Protein AF-A0A4R5H5G7-F1 (afdb_monomer_lite)

Secondary structure (DSSP, 8-state):
--HHHHHHHHHHHHHHTTTTS-EEEEEEETT-----HHHHHHHHHHHHHHHHTTEEEEEEEE--HHHHHHHHHHHHHTT--S-SGGGB-SSHHHHHHHHHHHHTT-

pLDDT: mean 92.94, std 6.54, range [54.16, 98.44]

Structure (mmCIF, N/CA/C/O backbone):
data_AF-A0A4R5H5G7-F1
#
_entry.id   AF-A0A4R5H5G7-F1
#
loop_
_atom_site.group_PDB
_atom_site.id
_atom_site.type_symbol
_atom_site.label_atom_id
_atom_site.label_alt_id
_atom_site.label_comp_id
_atom_site.label_asym_id
_atom_site.label_entity_id
_atom_site.label_seq_id
_atom_site.pdbx_PDB_ins_code
_atom_site.Cartn_x
_atom_site.Cartn_y
_atom_site.Cartn_z
_atom_site.occupancy
_atom_site.B_iso_or_equiv
_atom_site.auth_seq_id
_atom_site.auth_comp_id
_atom_site.auth_asym_id
_atom_site.auth_atom_id
_atom_site.pdbx_PDB_model_num
ATOM 1 N N . MET A 1 1 ? 1.731 9.323 -21.369 1.00 54.16 1 MET A N 1
ATOM 2 C CA . MET A 1 1 ? 0.958 9.352 -20.106 1.00 54.16 1 MET A CA 1
ATOM 3 C C . MET A 1 1 ? 1.776 8.632 -19.04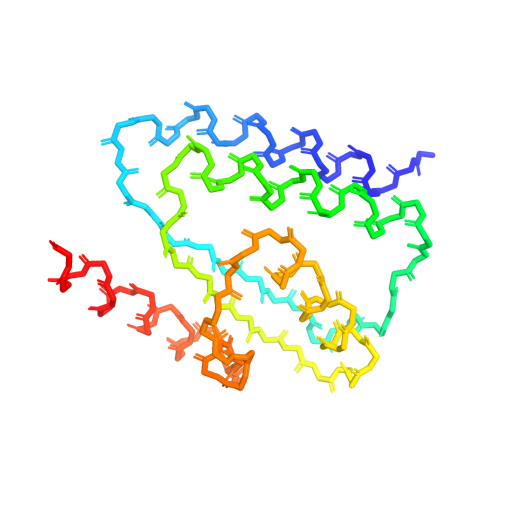3 1.00 54.16 1 MET A C 1
ATOM 5 O O . MET A 1 1 ? 2.178 7.508 -19.298 1.00 54.16 1 MET A O 1
ATOM 9 N N . ASN A 1 2 ? 2.105 9.274 -17.918 1.00 83.75 2 ASN A N 1
ATOM 10 C CA . ASN A 1 2 ? 2.878 8.630 -16.849 1.00 83.75 2 ASN A CA 1
ATOM 11 C C . ASN A 1 2 ? 1.905 7.877 -15.922 1.00 83.75 2 ASN A C 1
ATOM 13 O O . ASN A 1 2 ? 1.140 8.513 -15.196 1.00 83.75 2 ASN A O 1
ATOM 17 N N . LEU A 1 3 ? 1.894 6.543 -16.009 1.00 86.00 3 LEU A N 1
ATOM 18 C CA . LEU A 1 3 ? 0.937 5.677 -15.309 1.00 86.00 3 LEU A CA 1
ATOM 19 C C . LEU A 1 3 ? 0.977 5.853 -13.788 1.00 86.00 3 LEU A C 1
ATOM 21 O O . LEU A 1 3 ? -0.081 5.881 -13.169 1.00 86.00 3 LEU A O 1
ATOM 25 N N . SER A 1 4 ? 2.158 6.054 -13.194 1.00 88.00 4 SER A N 1
ATOM 26 C CA . SER A 1 4 ? 2.269 6.238 -11.741 1.00 88.00 4 SER A CA 1
ATOM 27 C C . SER A 1 4 ? 1.648 7.557 -11.283 1.00 88.00 4 SER A C 1
ATOM 29 O O . SER A 1 4 ? 0.968 7.581 -10.267 1.00 88.00 4 SER A O 1
ATOM 31 N N . LYS A 1 5 ? 1.772 8.634 -12.071 1.00 89.94 5 LYS A N 1
ATOM 32 C CA . LYS A 1 5 ? 1.103 9.914 -11.770 1.00 89.94 5 LYS A CA 1
ATOM 33 C C . LYS A 1 5 ? -0.416 9.805 -11.851 1.00 89.94 5 LYS A C 1
ATOM 35 O O . LYS A 1 5 ? -1.111 10.387 -11.023 1.00 89.94 5 LYS A O 1
ATOM 40 N N . LYS A 1 6 ? -0.932 9.074 -12.848 1.00 92.88 6 LYS A N 1
ATOM 41 C CA . LYS A 1 6 ? -2.374 8.819 -12.951 1.00 92.88 6 LYS A CA 1
ATOM 42 C C . LYS A 1 6 ? -2.863 7.992 -11.763 1.00 92.88 6 LYS A C 1
ATOM 44 O O . LYS A 1 6 ? -3.828 8.393 -11.131 1.00 92.88 6 LYS A O 1
ATOM 49 N N . TYR A 1 7 ? -2.169 6.902 -11.445 1.00 90.44 7 TYR A N 1
ATOM 50 C CA . TYR A 1 7 ? -2.477 6.070 -10.286 1.00 90.44 7 TYR A CA 1
ATOM 51 C C . TYR A 1 7 ? -2.531 6.895 -8.997 1.00 90.44 7 TYR A C 1
ATOM 53 O O . TYR A 1 7 ? -3.526 6.844 -8.286 1.00 90.44 7 TYR A O 1
ATOM 61 N N . THR A 1 8 ? -1.506 7.712 -8.732 1.00 92.38 8 THR A N 1
ATOM 62 C CA . THR A 1 8 ? -1.486 8.585 -7.554 1.00 92.38 8 THR A CA 1
ATOM 63 C C . THR A 1 8 ? -2.692 9.501 -7.532 1.00 92.38 8 THR A C 1
ATOM 65 O O . THR A 1 8 ? -3.395 9.526 -6.534 1.00 92.38 8 THR A O 1
ATOM 68 N N . LYS A 1 9 ? -2.985 10.197 -8.635 1.00 93.25 9 LYS A N 1
ATOM 69 C CA . LYS A 1 9 ? -4.168 11.057 -8.717 1.00 93.25 9 LYS A CA 1
ATOM 70 C C . LYS A 1 9 ? -5.454 10.296 -8.364 1.00 93.25 9 LYS A C 1
ATOM 72 O O . LYS A 1 9 ? -6.199 10.757 -7.508 1.00 93.25 9 LYS A O 1
ATOM 77 N N . ASP A 1 10 ? -5.671 9.136 -8.980 1.00 93.31 10 ASP A N 1
ATOM 78 C CA . ASP A 1 10 ? -6.879 8.335 -8.766 1.00 93.31 10 ASP A CA 1
ATOM 79 C C . ASP A 1 10 ? -6.985 7.856 -7.297 1.00 93.31 10 ASP A C 1
ATOM 81 O O . ASP A 1 10 ? -8.073 7.840 -6.727 1.00 93.31 10 ASP A O 1
ATOM 85 N N . VAL A 1 11 ? -5.861 7.513 -6.652 1.00 92.06 11 VAL A N 1
ATOM 86 C CA . VAL A 1 11 ? -5.815 7.129 -5.228 1.00 92.06 11 VAL A CA 1
ATOM 87 C C . VAL A 1 11 ? -6.154 8.302 -4.312 1.00 92.06 11 VAL A C 1
ATOM 89 O O . VAL A 1 11 ? -6.920 8.125 -3.366 1.00 92.06 11 VAL A O 1
ATOM 92 N N . LEU A 1 12 ? -5.589 9.484 -4.577 1.00 91.38 12 LEU A N 1
ATOM 93 C CA . LEU A 1 12 ? -5.871 10.691 -3.798 1.00 91.38 12 LEU A CA 1
ATOM 94 C C . LEU A 1 12 ? -7.369 11.024 -3.852 1.00 91.38 12 LEU A C 1
ATOM 96 O O . LEU A 1 12 ? -7.994 11.184 -2.810 1.00 91.38 12 LEU A O 1
ATOM 100 N N . GLU A 1 13 ? -7.953 11.030 -5.053 1.00 91.56 13 GLU A N 1
ATOM 101 C CA . GLU A 1 13 ? -9.385 11.292 -5.260 1.00 91.56 13 GLU A CA 1
ATOM 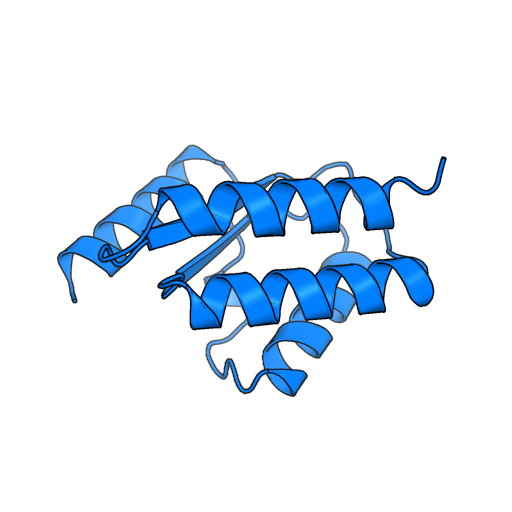102 C C . GLU A 1 13 ? -10.265 10.227 -4.584 1.00 91.56 13 GLU A C 1
ATOM 104 O O . GLU A 1 13 ? -11.268 10.554 -3.950 1.00 91.56 13 GLU A O 1
ATOM 109 N N . ALA A 1 14 ? -9.882 8.947 -4.650 1.00 90.06 14 ALA A N 1
ATOM 110 C CA . ALA A 1 14 ? -10.615 7.884 -3.966 1.00 90.06 14 ALA A CA 1
ATOM 111 C C . ALA A 1 14 ? -10.605 8.062 -2.438 1.00 90.06 14 ALA A C 1
ATOM 113 O O . ALA A 1 14 ? -11.634 7.853 -1.796 1.00 90.06 14 ALA A O 1
ATOM 114 N N . CYS A 1 15 ? -9.479 8.487 -1.853 1.00 89.38 15 CYS A N 1
ATOM 115 C CA . CYS A 1 15 ? -9.360 8.689 -0.407 1.00 89.38 15 CYS A CA 1
ATOM 116 C C . CYS A 1 15 ? -10.355 9.722 0.139 1.00 89.38 15 CYS A C 1
ATOM 118 O O . CYS A 1 15 ? -10.863 9.545 1.246 1.00 89.38 15 CYS A O 1
ATOM 120 N N . GLU A 1 16 ? -10.682 10.760 -0.635 1.00 85.12 16 GLU A N 1
ATOM 121 C CA . GLU A 1 16 ? -11.663 11.780 -0.240 1.00 85.12 16 GLU A CA 1
ATOM 122 C C . GLU A 1 16 ? -13.061 11.175 -0.008 1.00 85.12 16 GLU A C 1
ATOM 124 O O . GLU A 1 16 ? -13.807 11.618 0.871 1.00 85.12 16 GLU A O 1
ATOM 129 N N . SER A 1 17 ? -13.397 10.106 -0.739 1.00 85.12 17 SER A N 1
ATOM 130 C CA . SER A 1 17 ? -14.689 9.417 -0.627 1.00 85.12 17 SER A CA 1
ATOM 131 C C . SER A 1 17 ? -14.834 8.533 0.619 1.00 85.12 17 SER A C 1
ATOM 133 O O . SER A 1 17 ? -15.952 8.154 0.964 1.00 85.12 17 SER A O 1
ATOM 135 N N . PHE A 1 18 ? -13.737 8.234 1.327 1.00 84.12 18 PHE A N 1
ATOM 136 C CA . PHE A 1 18 ? -13.735 7.387 2.530 1.00 84.12 18 PHE A CA 1
ATOM 137 C C . PHE A 1 18 ? -13.799 8.184 3.845 1.00 84.12 18 PHE A C 1
ATOM 139 O O . PHE A 1 18 ? -13.654 7.606 4.924 1.00 84.12 18 PHE A O 1
ATOM 146 N N . SER A 1 19 ? -13.993 9.507 3.769 1.00 65.31 19 SER A N 1
ATOM 147 C CA . SER A 1 19 ? -13.876 10.412 4.917 1.00 65.31 19 SER A CA 1
ATOM 148 C C . SER A 1 19 ? -14.715 9.978 6.138 1.00 65.31 19 SER A C 1
ATOM 150 O O . SER A 1 19 ? -15.892 9.639 6.029 1.00 65.31 19 SER A O 1
ATOM 152 N N . ASN A 1 20 ? -14.068 10.019 7.314 1.00 66.06 20 ASN A N 1
ATOM 153 C CA . ASN A 1 20 ? -14.536 9.636 8.662 1.00 66.06 20 ASN A CA 1
ATOM 154 C C . ASN A 1 20 ? -14.534 8.144 9.045 1.00 66.06 20 ASN A C 1
ATOM 156 O O . ASN A 1 20 ? -14.833 7.850 10.201 1.00 66.06 20 ASN A O 1
ATOM 160 N N . ASN A 1 21 ? -14.135 7.220 8.166 1.00 81.81 21 ASN A N 1
ATOM 161 C CA . ASN A 1 21 ? -14.008 5.802 8.526 1.00 81.81 21 ASN A CA 1
ATOM 162 C C . ASN A 1 21 ? -12.544 5.346 8.540 1.00 81.81 21 ASN A C 1
ATOM 164 O O . ASN A 1 21 ? -11.747 5.755 7.699 1.00 81.81 21 ASN A O 1
ATOM 168 N N . GLN A 1 22 ? -12.192 4.473 9.486 1.00 92.62 22 GLN A N 1
ATOM 169 C CA . GLN A 1 22 ? -10.960 3.692 9.396 1.00 92.62 22 GLN A CA 1
ATOM 170 C C . GLN A 1 22 ? -11.130 2.630 8.306 1.00 92.62 22 GLN A C 1
ATOM 172 O O . GLN A 1 22 ? -12.174 1.985 8.219 1.00 92.62 22 GLN A O 1
ATOM 177 N N . TRP A 1 23 ? -10.116 2.452 7.464 1.00 94.94 23 TRP A N 1
ATOM 178 C CA . TRP A 1 23 ? -10.164 1.496 6.360 1.00 94.94 23 TRP A CA 1
ATOM 179 C C . TRP A 1 23 ? -8.811 0.826 6.121 1.00 94.94 23 TRP A C 1
ATOM 181 O O . TRP A 1 23 ? -7.769 1.264 6.616 1.00 94.94 23 TRP A O 1
ATOM 191 N N . GLY A 1 24 ? -8.8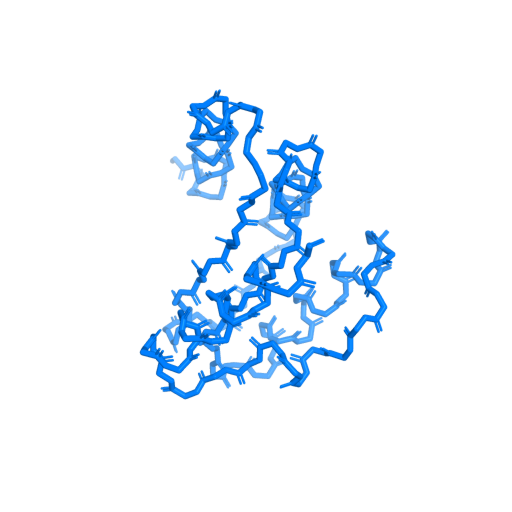39 -0.274 5.370 1.00 95.62 24 GLY A N 1
ATOM 192 C CA . GLY A 1 24 ? -7.650 -1.033 5.006 1.00 95.62 24 GLY A CA 1
ATOM 193 C C . GLY A 1 24 ? -7.387 -1.042 3.509 1.00 95.62 24 GLY A C 1
ATOM 194 O O . GLY A 1 24 ? -8.312 -1.122 2.700 1.00 95.62 24 GLY A O 1
ATOM 195 N N . TYR A 1 25 ? -6.113 -0.979 3.142 1.00 95.81 25 TYR A N 1
ATOM 196 C CA . TYR A 1 25 ? -5.657 -1.000 1.761 1.00 95.81 25 TYR A CA 1
ATOM 197 C C . TYR A 1 25 ? -5.228 -2.406 1.341 1.00 95.81 25 TYR A C 1
ATOM 199 O O . TYR A 1 25 ? -4.402 -3.034 2.001 1.00 95.81 25 TYR A O 1
ATOM 207 N N . PHE A 1 26 ? -5.733 -2.870 0.197 1.00 97.12 26 PHE A N 1
ATOM 208 C CA . PHE A 1 26 ? -5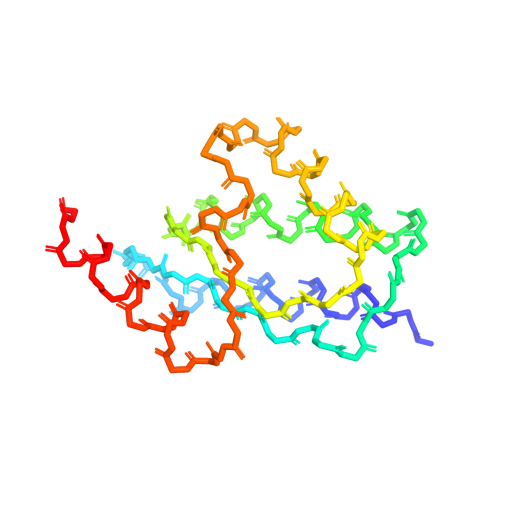.275 -4.097 -0.447 1.00 97.12 26 PHE A CA 1
ATOM 209 C C . PHE A 1 26 ? -4.715 -3.806 -1.840 1.00 97.12 26 PHE A C 1
ATOM 211 O O . PHE A 1 26 ? -5.394 -3.189 -2.662 1.00 97.12 26 PHE A O 1
ATOM 218 N N . ALA A 1 27 ? -3.527 -4.338 -2.136 1.00 95.19 27 ALA A N 1
ATOM 219 C CA . ALA A 1 27 ? -2.957 -4.339 -3.482 1.00 95.19 27 ALA A CA 1
ATOM 220 C C . ALA A 1 27 ? -2.634 -5.750 -3.977 1.00 95.19 27 ALA A C 1
ATOM 222 O O . ALA A 1 27 ? -1.905 -6.507 -3.336 1.00 95.19 27 ALA A O 1
ATOM 223 N N . ASN A 1 28 ? -3.102 -6.062 -5.185 1.00 94.81 28 ASN A N 1
ATOM 224 C CA . ASN A 1 28 ? -2.601 -7.195 -5.950 1.00 94.81 28 ASN A CA 1
ATOM 225 C C . ASN A 1 28 ? -1.528 -6.709 -6.931 1.00 94.81 28 ASN A C 1
ATOM 227 O O . ASN A 1 28 ? -1.829 -5.952 -7.850 1.00 94.81 28 ASN A O 1
ATOM 231 N N . ALA A 1 29 ? -0.294 -7.151 -6.722 1.00 92.81 29 ALA A N 1
ATOM 232 C CA . ALA A 1 29 ? 0.883 -6.791 -7.499 1.00 92.81 29 ALA A CA 1
ATOM 233 C C . ALA A 1 29 ? 1.735 -8.041 -7.801 1.00 92.81 29 ALA A C 1
ATOM 235 O O . ALA A 1 29 ? 2.962 -8.005 -7.783 1.00 92.81 29 ALA A O 1
ATOM 236 N N . MET A 1 30 ? 1.068 -9.166 -8.084 1.00 91.62 30 MET A N 1
ATOM 237 C CA . MET A 1 30 ? 1.722 -10.430 -8.446 1.00 91.62 30 MET A CA 1
ATOM 238 C C . MET A 1 30 ? 2.497 -10.357 -9.768 1.00 91.62 30 MET A C 1
ATOM 240 O O . MET A 1 30 ? 3.498 -11.054 -9.910 1.00 91.62 30 MET A O 1
ATOM 244 N N . ASP A 1 31 ? 2.064 -9.489 -10.686 1.00 90.19 31 ASP A N 1
ATOM 245 C CA . ASP A 1 31 ? 2.685 -9.271 -12.001 1.00 90.19 31 ASP A CA 1
ATOM 246 C C . ASP A 1 31 ? 3.646 -8.064 -12.010 1.00 90.19 31 ASP A C 1
ATOM 248 O O . ASP A 1 31 ? 3.978 -7.523 -13.065 1.00 90.19 31 ASP A O 1
ATOM 252 N N . PHE A 1 32 ? 4.045 -7.575 -10.832 1.00 86.69 32 PHE A N 1
ATOM 253 C CA . PHE A 1 32 ? 4.877 -6.385 -10.692 1.00 86.69 32 PHE A CA 1
ATOM 254 C C . PHE A 1 32 ? 6.290 -6.731 -10.222 1.00 86.69 32 PHE A C 1
ATOM 256 O O . PHE A 1 32 ? 6.486 -7.235 -9.116 1.00 86.69 32 PHE A O 1
ATOM 263 N N . ASP A 1 33 ? 7.282 -6.367 -11.036 1.00 86.94 33 ASP A N 1
ATOM 264 C CA . ASP A 1 33 ? 8.688 -6.634 -10.737 1.00 86.94 33 ASP A CA 1
ATOM 265 C C . ASP A 1 33 ? 9.362 -5.505 -9.949 1.00 86.94 33 ASP A C 1
ATOM 267 O O . ASP A 1 33 ? 9.955 -5.755 -8.899 1.00 86.94 33 ASP A O 1
ATOM 271 N N . ALA A 1 34 ? 9.307 -4.265 -10.444 1.00 87.56 34 ALA A N 1
ATOM 272 C CA . ALA A 1 34 ? 9.991 -3.131 -9.826 1.00 87.56 34 ALA A CA 1
ATOM 273 C C . ALA A 1 34 ? 9.421 -1.774 -10.261 1.00 87.56 34 ALA A C 1
ATOM 275 O O . ALA A 1 34 ? 8.866 -1.609 -11.347 1.00 87.56 34 ALA A O 1
ATOM 276 N N . SER A 1 35 ? 9.629 -0.770 -9.410 1.00 87.38 35 SER A N 1
ATOM 277 C CA . SER A 1 35 ? 9.343 0.641 -9.687 1.00 87.38 35 SER A CA 1
ATOM 278 C C . SER A 1 35 ? 10.601 1.378 -10.145 1.00 87.38 35 SER A C 1
ATOM 280 O O . SER A 1 35 ? 11.700 1.143 -9.634 1.00 87.38 35 SER A O 1
ATOM 282 N N . THR A 1 36 ? 10.433 2.319 -11.078 1.00 90.62 36 THR A N 1
ATOM 283 C CA . THR A 1 36 ? 11.42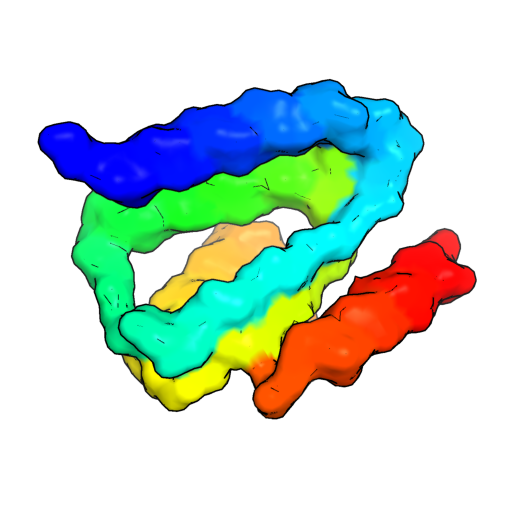3 3.380 -11.313 1.00 90.62 36 THR A CA 1
ATOM 284 C C . THR A 1 36 ? 11.447 4.343 -10.125 1.00 90.62 36 THR A C 1
ATOM 286 O O . THR A 1 36 ? 10.503 4.378 -9.337 1.00 90.62 36 THR A O 1
ATOM 289 N N . PHE A 1 37 ? 12.495 5.165 -10.012 1.00 88.25 37 PHE A N 1
ATOM 290 C CA . PHE A 1 37 ? 12.606 6.160 -8.938 1.00 88.25 37 PHE A CA 1
ATOM 291 C C . PHE A 1 37 ? 11.370 7.073 -8.858 1.00 88.25 37 PHE A C 1
ATOM 293 O O . PHE A 1 37 ? 10.724 7.131 -7.817 1.00 88.25 37 PHE A O 1
ATOM 300 N N . ASP A 1 38 ? 10.968 7.677 -9.981 1.00 90.12 38 ASP A N 1
ATOM 301 C CA . ASP A 1 38 ? 9.786 8.548 -10.040 1.00 90.12 38 ASP A CA 1
ATOM 302 C C . ASP A 1 38 ? 8.493 7.821 -9.641 1.00 90.12 38 ASP A C 1
ATOM 304 O O . ASP A 1 38 ? 7.628 8.390 -8.975 1.00 90.12 38 ASP A O 1
ATOM 308 N N . ALA A 1 39 ? 8.333 6.558 -10.054 1.00 90.62 39 ALA A N 1
ATOM 309 C CA . ALA A 1 39 ? 7.165 5.766 -9.681 1.00 90.62 39 ALA A CA 1
ATOM 310 C C . ALA A 1 39 ? 7.159 5.447 -8.180 1.00 90.62 39 ALA A C 1
ATOM 312 O O . ALA A 1 39 ? 6.102 5.504 -7.558 1.00 90.62 39 ALA A O 1
ATOM 313 N N . ASN A 1 40 ? 8.328 5.180 -7.597 1.00 91.56 40 ASN A N 1
ATOM 314 C CA . ASN A 1 40 ? 8.484 4.945 -6.168 1.00 91.56 40 ASN A CA 1
ATOM 315 C C . ASN A 1 40 ? 8.126 6.196 -5.346 1.00 91.56 40 ASN A C 1
ATOM 317 O O . ASN A 1 40 ? 7.369 6.100 -4.382 1.00 91.56 40 ASN A O 1
ATOM 321 N N . THR A 1 41 ? 8.574 7.381 -5.780 1.00 92.94 41 THR A N 1
ATOM 322 C CA . THR A 1 41 ? 8.193 8.662 -5.159 1.00 92.94 41 THR A CA 1
ATOM 323 C C . THR A 1 41 ? 6.679 8.868 -5.185 1.00 92.94 41 THR A C 1
ATOM 325 O O . THR A 1 41 ? 6.075 9.108 -4.143 1.00 92.94 41 THR A O 1
ATOM 328 N N . ASN A 1 42 ? 6.044 8.670 -6.343 1.00 93.38 42 ASN A N 1
ATOM 329 C CA . ASN A 1 42 ? 4.589 8.784 -6.482 1.00 93.38 42 ASN A CA 1
ATOM 330 C C . ASN A 1 42 ? 3.836 7.772 -5.591 1.00 93.38 42 ASN A C 1
ATOM 332 O O . ASN A 1 42 ? 2.813 8.100 -4.983 1.00 93.38 42 ASN A O 1
ATOM 336 N N . MET A 1 43 ? 4.343 6.540 -5.466 1.00 92.50 43 MET A N 1
ATOM 337 C CA . MET A 1 43 ? 3.783 5.535 -4.554 1.00 92.50 43 MET A CA 1
ATOM 338 C C . MET A 1 43 ? 3.917 5.951 -3.085 1.00 92.50 43 MET A C 1
ATOM 340 O O . MET A 1 43 ? 2.958 5.794 -2.333 1.00 92.50 43 MET A O 1
ATOM 344 N N . SER A 1 44 ? 5.059 6.517 -2.685 1.00 94.75 44 SER A N 1
ATOM 345 C CA . SER A 1 44 ? 5.280 7.038 -1.328 1.00 94.75 44 SER A CA 1
ATOM 346 C C . SER A 1 44 ? 4.305 8.170 -0.987 1.00 94.75 44 SER A C 1
ATOM 348 O O . SER A 1 44 ? 3.695 8.166 0.085 1.00 94.75 44 SER A O 1
ATOM 350 N N . ASP A 1 45 ? 4.063 9.087 -1.928 1.00 95.00 45 ASP A N 1
ATOM 351 C CA . ASP A 1 45 ? 3.076 10.159 -1.761 1.00 95.00 45 ASP A CA 1
ATOM 352 C C . ASP A 1 45 ? 1.651 9.613 -1.625 1.00 95.00 45 ASP A C 1
ATOM 354 O O . ASP A 1 45 ? 0.900 10.043 -0.745 1.00 95.00 45 ASP A O 1
ATOM 358 N N . SER A 1 46 ? 1.307 8.614 -2.443 1.00 94.62 46 SER A N 1
ATOM 359 C CA . SER A 1 46 ? 0.007 7.935 -2.380 1.00 94.62 46 SER A CA 1
ATOM 360 C C . SER A 1 46 ? -0.183 7.261 -1.019 1.00 94.62 46 SER A C 1
ATOM 362 O O . SER A 1 46 ? -1.184 7.495 -0.350 1.00 94.62 46 SER A O 1
ATOM 364 N N . TYR A 1 47 ? 0.814 6.498 -0.559 1.00 95.88 47 TYR A N 1
ATOM 365 C CA . TYR A 1 47 ? 0.790 5.814 0.736 1.00 95.88 47 TYR A CA 1
ATOM 366 C C . TYR A 1 47 ? 0.595 6.808 1.885 1.00 95.88 47 TYR A C 1
ATOM 368 O O . TYR A 1 47 ? -0.290 6.643 2.727 1.00 95.88 47 TYR A O 1
ATOM 376 N N . ARG A 1 48 ? 1.400 7.878 1.908 1.00 95.31 48 ARG A N 1
ATOM 377 C CA . ARG A 1 48 ? 1.311 8.933 2.924 1.00 95.31 48 ARG A CA 1
ATOM 378 C C . ARG A 1 48 ? -0.080 9.559 2.951 1.00 95.31 48 ARG A C 1
ATOM 380 O O . ARG A 1 48 ? -0.591 9.862 4.029 1.00 95.31 48 ARG A O 1
ATOM 387 N N . HIS A 1 49 ? -0.675 9.786 1.784 1.00 93.94 49 HIS A N 1
ATOM 388 C CA . HIS A 1 49 ? -2.010 10.353 1.699 1.00 93.94 49 HIS A CA 1
ATOM 389 C C . HIS A 1 49 ? -3.083 9.382 2.197 1.00 93.94 49 HIS A C 1
ATOM 391 O O . HIS A 1 49 ? -3.937 9.802 2.975 1.00 93.94 49 HIS A O 1
ATOM 397 N N . CYS A 1 50 ? -3.006 8.095 1.847 1.00 94.44 50 CYS A N 1
ATOM 398 C CA . CYS A 1 50 ? -3.908 7.072 2.378 1.00 94.44 50 CYS A CA 1
ATOM 399 C C . CYS A 1 50 ? -3.894 7.062 3.913 1.00 94.44 50 CYS A C 1
ATOM 401 O O . CYS A 1 50 ? -4.950 7.140 4.538 1.00 94.44 50 CYS A O 1
ATOM 403 N N . MET A 1 51 ? -2.705 7.050 4.533 1.00 93.12 51 MET A N 1
ATOM 404 C CA . MET A 1 51 ? -2.575 7.077 5.999 1.00 93.12 51 MET A CA 1
ATOM 405 C C . MET A 1 51 ? -3.234 8.309 6.625 1.00 93.12 51 MET A C 1
ATOM 407 O O . MET A 1 51 ? -3.929 8.205 7.632 1.00 93.12 51 MET A O 1
ATOM 411 N N . LYS A 1 52 ? -3.034 9.491 6.028 1.00 92.19 52 LYS A N 1
ATOM 412 C CA . LYS A 1 52 ? -3.643 10.739 6.515 1.00 92.19 52 LYS A CA 1
ATOM 413 C C . LYS A 1 52 ? -5.171 10.739 6.422 1.00 92.19 52 LYS A C 1
ATOM 415 O O . LYS A 1 52 ? -5.801 11.482 7.165 1.00 92.19 52 LYS A O 1
ATOM 420 N N . ASN A 1 53 ? -5.743 9.920 5.542 1.00 92.56 53 ASN A N 1
ATOM 421 C CA . ASN A 1 53 ? -7.179 9.838 5.283 1.00 92.56 53 ASN A CA 1
ATOM 422 C C . ASN A 1 53 ? -7.814 8.549 5.832 1.00 92.56 53 ASN A C 1
ATOM 424 O O . ASN A 1 53 ? -8.820 8.087 5.304 1.00 92.56 53 ASN A O 1
ATOM 428 N N . GLY A 1 54 ? -7.241 7.960 6.886 1.00 93.19 54 GLY A N 1
ATOM 429 C CA . GLY A 1 54 ? -7.884 6.868 7.627 1.00 93.19 54 GLY A CA 1
ATOM 430 C C . GLY A 1 54 ? -7.469 5.454 7.220 1.00 93.19 54 GLY A C 1
ATOM 431 O O . GLY A 1 54 ? -8.014 4.497 7.768 1.00 93.19 54 GLY A O 1
ATOM 432 N N . CYS A 1 55 ? -6.485 5.291 6.327 1.00 94.88 55 CYS A N 1
ATOM 433 C CA . CYS A 1 55 ? -5.886 3.979 6.089 1.00 94.88 55 CYS A CA 1
ATOM 434 C C . CYS A 1 55 ? -5.046 3.561 7.299 1.00 94.88 55 CYS A C 1
ATOM 436 O O . CYS A 1 55 ? -3.982 4.130 7.551 1.00 94.88 55 CYS A O 1
ATOM 438 N N . VAL A 1 56 ? -5.502 2.544 8.023 1.00 95.19 56 VAL A N 1
ATOM 439 C CA . VAL A 1 56 ? -4.869 2.067 9.267 1.00 95.19 56 VAL A CA 1
ATOM 440 C C . VAL A 1 56 ? -4.137 0.738 9.098 1.00 95.19 56 VAL A C 1
ATOM 442 O O . VAL A 1 56 ? -3.311 0.376 9.931 1.00 95.19 56 VAL A O 1
ATOM 445 N N . VAL A 1 57 ? -4.409 0.019 8.010 1.00 96.69 57 VAL A N 1
ATOM 446 C CA . VAL A 1 57 ? -3.844 -1.304 7.741 1.00 96.69 57 VAL A CA 1
ATOM 447 C C . VAL A 1 57 ? -3.617 -1.490 6.246 1.00 96.69 57 VAL A C 1
ATOM 449 O O . VAL A 1 57 ? -4.418 -1.047 5.427 1.00 96.69 57 VAL A O 1
ATOM 452 N N . ASP A 1 58 ? -2.523 -2.148 5.886 1.00 97.31 58 ASP A N 1
ATOM 453 C CA . ASP A 1 58 ? -2.171 -2.496 4.515 1.00 97.31 58 ASP A CA 1
ATOM 454 C C . ASP A 1 58 ? -1.956 -4.010 4.353 1.00 97.31 58 ASP A C 1
ATOM 456 O O . ASP A 1 58 ? -1.548 -4.691 5.294 1.00 97.31 58 ASP A O 1
ATOM 460 N N . ALA A 1 59 ? -2.253 -4.550 3.169 1.00 98.19 59 ALA A N 1
ATOM 461 C CA . ALA A 1 59 ? -1.990 -5.941 2.802 1.00 98.19 59 ALA A CA 1
ATOM 462 C C . ALA A 1 59 ? -1.728 -6.081 1.296 1.00 98.19 59 ALA A C 1
ATOM 464 O O . ALA A 1 59 ? -2.327 -5.380 0.476 1.00 98.19 59 ALA A O 1
ATOM 465 N N . TYR A 1 60 ? -0.859 -7.019 0.915 1.00 97.75 60 TYR A N 1
ATOM 466 C CA . TYR A 1 60 ? -0.403 -7.155 -0.465 1.00 97.75 60 TYR A CA 1
ATOM 467 C C . TYR A 1 60 ? -0.270 -8.606 -0.911 1.00 97.75 60 TYR A C 1
ATOM 469 O O . TYR A 1 60 ? 0.142 -9.475 -0.146 1.00 97.75 60 TYR A O 1
ATOM 477 N N . CYS A 1 61 ? -0.515 -8.834 -2.198 1.00 97.75 61 CYS A N 1
ATOM 478 C CA . CYS A 1 61 ? -0.020 -10.003 -2.921 1.00 97.75 61 CYS A CA 1
ATOM 479 C C . CYS A 1 61 ? 1.120 -9.550 -3.838 1.00 97.75 61 CYS A C 1
ATOM 481 O O . CYS A 1 61 ? 0.860 -8.885 -4.839 1.00 97.75 61 CYS A O 1
ATOM 483 N N . ILE A 1 62 ? 2.368 -9.857 -3.477 1.00 96.31 62 ILE A N 1
ATOM 484 C CA . ILE A 1 62 ? 3.574 -9.491 -4.238 1.00 96.31 62 ILE A CA 1
ATOM 485 C C . ILE A 1 62 ? 4.505 -10.700 -4.270 1.00 96.31 62 ILE A C 1
ATOM 487 O O . ILE A 1 62 ? 4.776 -11.299 -3.232 1.00 96.31 62 ILE A O 1
ATOM 491 N N . SER A 1 63 ? 5.006 -11.037 -5.456 1.00 94.12 63 SER A N 1
ATOM 492 C CA . SER A 1 63 ? 5.952 -12.136 -5.678 1.00 94.12 63 SER A CA 1
ATOM 493 C C . SER A 1 63 ? 7.400 -11.645 -5.805 1.00 94.12 63 SER A C 1
ATOM 495 O O . SER A 1 63 ? 8.324 -12.337 -5.381 1.00 94.12 63 SER A O 1
ATOM 497 N N . SER A 1 64 ? 7.607 -10.447 -6.363 1.00 96.19 64 SER A N 1
ATOM 498 C CA . SER A 1 64 ? 8.938 -9.902 -6.632 1.00 96.19 64 SER A CA 1
ATOM 499 C C . SER A 1 64 ? 9.666 -9.475 -5.348 1.00 96.19 64 SER A C 1
ATOM 501 O O . SER A 1 64 ? 9.214 -8.551 -4.659 1.00 96.19 64 SER A O 1
ATOM 503 N N . PRO A 1 65 ? 10.856 -10.039 -5.058 1.00 95.12 65 PRO A N 1
ATOM 504 C CA . PRO A 1 65 ? 11.689 -9.595 -3.940 1.00 95.12 65 PRO A CA 1
ATOM 505 C C . PRO A 1 65 ? 12.110 -8.124 -4.051 1.00 95.12 65 PRO A C 1
ATOM 507 O O . PRO A 1 65 ? 12.237 -7.433 -3.039 1.00 95.12 65 PRO A O 1
ATOM 510 N N . VAL A 1 66 ? 12.306 -7.623 -5.276 1.00 95.56 66 VAL A N 1
ATOM 511 C CA . VAL A 1 66 ? 12.689 -6.225 -5.521 1.00 95.56 66 VAL A CA 1
ATOM 512 C C . VAL A 1 66 ? 11.532 -5.292 -5.177 1.00 95.56 66 VAL A C 1
ATOM 514 O O . VAL A 1 66 ? 11.736 -4.305 -4.467 1.00 95.56 66 VAL A O 1
ATOM 517 N N . ALA A 1 67 ? 10.315 -5.624 -5.612 1.00 94.88 67 ALA A N 1
ATOM 518 C CA . ALA A 1 67 ? 9.116 -4.868 -5.266 1.00 94.88 67 ALA A CA 1
ATOM 519 C C . ALA A 1 67 ? 8.861 -4.867 -3.751 1.00 94.88 67 ALA A C 1
ATOM 521 O O . ALA A 1 67 ? 8.571 -3.814 -3.184 1.00 94.88 67 ALA A O 1
ATOM 522 N N . ILE A 1 68 ? 9.035 -6.017 -3.085 1.00 96.88 68 ILE A N 1
ATOM 523 C CA . ILE A 1 68 ? 8.915 -6.137 -1.622 1.00 96.88 68 ILE A CA 1
ATOM 524 C C . ILE A 1 68 ? 9.926 -5.224 -0.924 1.00 96.88 68 ILE A C 1
ATOM 526 O O . ILE A 1 68 ? 9.554 -4.467 -0.028 1.00 96.88 68 ILE A O 1
ATOM 530 N N . HIS A 1 69 ? 11.191 -5.240 -1.351 1.00 96.62 69 HIS A N 1
ATOM 531 C CA . HIS A 1 69 ? 12.222 -4.376 -0.779 1.00 96.62 69 HIS A CA 1
ATOM 532 C C . HIS A 1 69 ? 11.890 -2.887 -0.958 1.00 96.62 69 HIS A C 1
ATOM 534 O O . HIS A 1 69 ? 11.991 -2.104 -0.011 1.00 96.62 69 HIS A O 1
ATOM 540 N N . GLN A 1 70 ? 11.450 -2.495 -2.157 1.00 95.44 70 GLN A N 1
ATOM 541 C CA . GLN A 1 70 ? 11.043 -1.123 -2.461 1.00 95.44 70 GLN A CA 1
ATOM 542 C C . GLN A 1 70 ? 9.850 -0.666 -1.610 1.00 95.44 70 GLN A C 1
ATOM 544 O O . GLN A 1 70 ? 9.884 0.433 -1.059 1.00 95.44 70 GLN A O 1
ATOM 549 N N . LEU A 1 71 ? 8.826 -1.508 -1.457 1.00 96.06 71 LEU A N 1
ATOM 550 C CA . LEU A 1 71 ? 7.670 -1.225 -0.608 1.00 96.06 71 LEU A CA 1
ATOM 551 C C . LEU A 1 71 ? 8.063 -1.129 0.870 1.00 96.06 71 LEU A C 1
ATOM 553 O O . LEU A 1 71 ? 7.633 -0.208 1.563 1.00 96.06 71 LEU A O 1
ATOM 557 N N . ASN A 1 72 ? 8.903 -2.044 1.357 1.00 96.94 72 ASN A N 1
ATOM 558 C CA . ASN A 1 72 ? 9.363 -2.017 2.742 1.00 96.94 72 ASN A CA 1
ATOM 559 C C . ASN A 1 72 ? 10.120 -0.719 3.052 1.00 96.94 72 ASN A C 1
ATOM 561 O O . ASN A 1 72 ? 9.903 -0.106 4.094 1.00 96.94 72 ASN A O 1
ATOM 565 N N . LYS A 1 73 ? 10.945 -0.241 2.113 1.00 96.31 73 LYS A N 1
ATOM 566 C CA . LYS A 1 73 ? 11.627 1.048 2.247 1.00 96.31 73 LYS A CA 1
ATOM 567 C C . LYS A 1 73 ? 10.638 2.212 2.392 1.00 96.31 73 LYS A C 1
ATOM 569 O O . LYS A 1 73 ? 10.787 2.996 3.325 1.00 96.31 73 LYS A O 1
ATOM 574 N N . ILE A 1 74 ? 9.606 2.283 1.543 1.00 96.06 74 ILE A N 1
ATOM 575 C CA . ILE A 1 74 ? 8.543 3.303 1.651 1.00 96.06 74 ILE A CA 1
ATOM 576 C C . ILE A 1 74 ? 7.873 3.240 3.032 1.00 96.06 74 ILE A C 1
ATOM 578 O O . ILE A 1 74 ? 7.721 4.264 3.698 1.00 96.06 74 ILE A O 1
ATOM 582 N N . ARG A 1 75 ? 7.497 2.039 3.490 1.00 96.75 75 ARG A N 1
ATOM 583 C CA . ARG A 1 75 ? 6.839 1.831 4.793 1.00 96.75 75 ARG A CA 1
ATOM 584 C C . ARG A 1 75 ? 7.700 2.342 5.948 1.00 96.75 75 ARG A C 1
ATOM 586 O O . ARG A 1 75 ? 7.208 3.092 6.792 1.00 96.75 75 ARG A O 1
ATOM 593 N N . LEU A 1 76 ? 8.992 2.017 5.947 1.00 96.44 76 LEU A N 1
ATOM 594 C CA . LEU A 1 76 ? 9.940 2.478 6.964 1.00 96.44 76 LEU A CA 1
ATOM 595 C C . LEU A 1 76 ? 10.133 4.002 6.938 1.00 96.44 76 LEU A C 1
ATOM 597 O O . LEU A 1 76 ? 10.124 4.635 7.994 1.00 96.44 76 LEU A O 1
ATOM 601 N N . GLU A 1 77 ? 10.239 4.615 5.755 1.00 95.44 77 GLU A N 1
ATOM 602 C CA . GLU A 1 77 ? 10.316 6.079 5.598 1.00 95.44 77 GLU A CA 1
ATOM 603 C C . GLU A 1 77 ? 9.069 6.795 6.146 1.00 95.44 77 GLU A C 1
ATOM 605 O O . GLU A 1 77 ? 9.150 7.922 6.645 1.00 95.44 77 GLU A O 1
ATOM 610 N N . LEU A 1 78 ? 7.916 6.124 6.102 1.00 95.19 78 LEU A N 1
ATOM 611 C CA . LEU A 1 78 ? 6.642 6.598 6.644 1.00 95.19 78 LEU A CA 1
ATOM 612 C C . LEU A 1 78 ? 6.374 6.126 8.083 1.00 95.19 78 LEU A C 1
ATOM 614 O O . LEU A 1 78 ? 5.273 6.323 8.594 1.00 95.19 78 LEU A O 1
ATOM 618 N N . LYS A 1 79 ? 7.391 5.581 8.765 1.00 95.75 79 LYS A N 1
ATOM 619 C CA . LYS A 1 79 ? 7.346 5.118 10.164 1.00 95.75 79 LYS A CA 1
ATOM 620 C C . LYS A 1 79 ? 6.347 3.987 10.430 1.00 95.75 79 LYS A C 1
ATOM 622 O O . LYS A 1 79 ? 5.920 3.796 11.567 1.00 95.75 79 LYS A O 1
ATOM 627 N N . VAL A 1 80 ? 5.998 3.211 9.409 1.00 95.56 80 VAL A N 1
ATOM 628 C CA . VAL A 1 80 ? 5.246 1.965 9.572 1.00 95.56 80 VAL A CA 1
ATOM 629 C C . VAL A 1 80 ? 6.233 0.888 10.010 1.00 95.56 80 VAL A C 1
ATOM 631 O O . VAL A 1 80 ? 7.055 0.428 9.222 1.00 95.56 80 VAL A O 1
ATOM 634 N N . THR A 1 81 ? 6.186 0.523 11.290 1.00 92.38 81 THR A N 1
ATOM 635 C CA . THR A 1 81 ? 7.185 -0.355 11.924 1.00 92.38 81 THR A CA 1
ATOM 636 C C . THR A 1 81 ? 6.827 -1.835 11.888 1.00 92.38 81 THR A C 1
ATOM 638 O O . THR A 1 81 ? 7.702 -2.666 12.115 1.00 92.38 81 THR A O 1
ATOM 641 N N . SER A 1 82 ? 5.567 -2.184 11.606 1.00 94.88 82 SER A N 1
ATOM 642 C CA . SER A 1 82 ? 5.177 -3.592 11.481 1.00 94.88 82 SER A CA 1
ATOM 643 C C . SER A 1 82 ? 5.958 -4.275 10.346 1.00 94.88 82 SER A C 1
ATOM 645 O O . SER A 1 82 ? 6.053 -3.678 9.261 1.00 94.88 82 SER A O 1
ATOM 647 N N . PRO A 1 83 ? 6.457 -5.507 10.553 1.00 96.81 83 PRO A N 1
ATOM 648 C CA . PRO A 1 83 ? 7.189 -6.265 9.540 1.00 96.81 83 PRO A CA 1
ATOM 649 C C . PRO A 1 83 ? 6.443 -6.324 8.204 1.00 96.81 83 PRO A C 1
ATOM 651 O O . PRO A 1 83 ? 5.211 -6.326 8.170 1.00 96.81 83 PRO A O 1
ATOM 654 N N . ILE A 1 84 ? 7.174 -6.316 7.086 1.00 96.81 84 ILE A N 1
ATOM 655 C CA . ILE A 1 84 ? 6.543 -6.414 5.758 1.00 96.81 84 ILE A CA 1
ATOM 656 C C . ILE A 1 84 ? 5.982 -7.813 5.529 1.00 96.81 84 ILE A C 1
ATOM 658 O O . ILE A 1 84 ? 4.946 -7.959 4.897 1.00 96.81 84 ILE A O 1
ATOM 662 N N . GLU A 1 85 ? 6.608 -8.825 6.115 1.00 96.81 85 GLU A N 1
ATOM 663 C CA . GLU A 1 85 ? 6.233 -10.231 6.029 1.00 96.81 85 GLU A CA 1
ATOM 664 C C . GLU A 1 85 ? 4.824 -10.477 6.585 1.00 96.81 85 GLU A C 1
ATOM 666 O O . GLU A 1 85 ? 4.079 -11.280 6.036 1.00 96.81 85 GLU A O 1
ATOM 671 N N . GLU A 1 86 ? 4.412 -9.715 7.603 1.00 97.38 86 GLU A N 1
ATOM 672 C CA . GLU A 1 86 ? 3.055 -9.749 8.171 1.00 97.38 86 GLU A CA 1
ATOM 673 C C . GLU A 1 86 ? 1.997 -9.101 7.261 1.00 97.38 86 GLU A C 1
ATOM 675 O O . GLU A 1 86 ? 0.802 -9.154 7.546 1.00 97.38 86 GLU A O 1
ATOM 680 N N . ARG A 1 87 ? 2.424 -8.460 6.167 1.00 97.56 87 ARG A N 1
ATOM 681 C CA . ARG A 1 87 ? 1.560 -7.784 5.190 1.00 97.56 87 ARG A CA 1
ATOM 682 C C . ARG A 1 87 ? 1.488 -8.513 3.854 1.00 97.56 87 ARG A C 1
ATOM 684 O O . ARG A 1 87 ? 0.760 -8.060 2.972 1.00 97.56 87 ARG A O 1
ATOM 691 N N . LEU A 1 88 ? 2.249 -9.592 3.676 1.00 97.94 88 LEU A N 1
ATOM 692 C CA . LEU A 1 88 ? 2.321 -10.343 2.426 1.00 97.94 88 LEU A CA 1
ATOM 693 C C . LEU A 1 88 ? 1.449 -11.592 2.504 1.00 97.94 88 LEU A C 1
ATOM 695 O O . LEU A 1 88 ? 1.580 -12.411 3.408 1.00 97.94 88 LEU A O 1
ATOM 699 N N . PHE A 1 89 ? 0.584 -11.760 1.510 1.00 98.06 89 PHE A N 1
ATOM 700 C CA . PHE A 1 89 ? -0.371 -12.858 1.446 1.00 98.06 89 PHE A CA 1
ATOM 701 C C . PHE A 1 89 ? -0.327 -13.534 0.080 1.00 98.06 89 PHE A C 1
ATOM 703 O O . PHE A 1 89 ? -0.165 -12.885 -0.953 1.00 98.06 89 PHE A O 1
ATOM 710 N N . GLY A 1 90 ? -0.540 -14.851 0.069 1.00 96.25 90 GLY A N 1
ATOM 711 C CA . GLY A 1 90 ? -0.606 -15.636 -1.167 1.00 96.25 90 GLY A CA 1
ATOM 712 C C . GLY A 1 90 ? -1.913 -15.460 -1.946 1.00 96.25 90 GLY A C 1
ATOM 713 O O . GLY A 1 90 ? -1.994 -15.861 -3.104 1.00 96.25 90 GLY A O 1
ATOM 714 N N . SER A 1 91 ? -2.946 -14.874 -1.333 1.00 96.81 91 SER A N 1
ATOM 715 C CA . SER A 1 91 ? -4.238 -14.675 -1.980 1.00 96.81 91 SER A CA 1
ATOM 716 C C . SER A 1 91 ? -4.938 -13.399 -1.516 1.00 96.81 91 SER A C 1
ATOM 718 O O . SER A 1 91 ? -4.807 -12.963 -0.370 1.00 96.81 91 SER A O 1
ATOM 720 N N . ARG A 1 92 ? -5.773 -12.841 -2.402 1.00 97.00 92 ARG A N 1
ATOM 721 C CA . ARG A 1 92 ? -6.675 -11.731 -2.066 1.00 97.00 92 ARG A CA 1
ATOM 722 C C . ARG A 1 92 ? -7.600 -12.082 -0.901 1.00 97.00 92 ARG A C 1
ATOM 724 O O . ARG A 1 92 ? -7.894 -11.220 -0.083 1.00 97.00 92 ARG A O 1
ATOM 731 N N . LYS A 1 93 ? -8.073 -13.332 -0.836 1.00 97.81 93 LYS A N 1
ATOM 732 C CA . LYS A 1 93 ? -8.987 -13.782 0.220 1.00 97.81 93 LYS A CA 1
ATOM 733 C C . LYS A 1 93 ? -8.336 -13.636 1.594 1.00 97.81 93 LYS A C 1
ATOM 735 O O . LYS A 1 93 ? -8.959 -13.075 2.493 1.00 97.81 93 LYS A O 1
ATOM 740 N N . ASP A 1 94 ? -7.097 -14.094 1.734 1.00 98.00 94 ASP A N 1
ATOM 741 C CA . ASP A 1 94 ? -6.385 -14.061 3.013 1.00 98.00 94 ASP A CA 1
ATOM 742 C C . ASP A 1 94 ? -6.018 -12.624 3.390 1.00 98.00 94 ASP A C 1
ATOM 744 O O . ASP A 1 94 ? -6.255 -12.213 4.523 1.00 98.00 94 ASP A O 1
ATOM 748 N N . ALA A 1 95 ? -5.564 -11.826 2.417 1.00 98.38 95 ALA A N 1
ATOM 749 C CA . ALA A 1 95 ? -5.262 -10.410 2.619 1.00 98.38 95 ALA A CA 1
ATOM 750 C C . ALA A 1 95 ? -6.485 -9.609 3.098 1.00 98.38 95 ALA A C 1
ATOM 752 O O . ALA A 1 95 ? -6.409 -8.868 4.076 1.00 98.38 95 ALA A O 1
ATOM 753 N N . CYS A 1 96 ? -7.636 -9.775 2.439 1.00 97.62 96 CYS A N 1
ATOM 754 C CA . CYS A 1 96 ? -8.873 -9.113 2.852 1.00 97.62 96 CYS A CA 1
ATOM 755 C C . CYS A 1 96 ? -9.377 -9.628 4.208 1.00 97.62 96 CYS A C 1
ATOM 757 O O . CYS A 1 96 ? -9.880 -8.836 4.998 1.00 97.62 96 CYS A O 1
ATOM 759 N N . SER A 1 97 ? -9.224 -10.924 4.502 1.00 98.25 97 SER A N 1
ATOM 760 C CA . SER A 1 97 ? -9.598 -11.478 5.812 1.00 98.25 97 SER A CA 1
ATOM 761 C C . SER A 1 97 ? -8.746 -10.876 6.931 1.00 98.25 97 SER A C 1
ATOM 763 O O . SER A 1 97 ? -9.281 -10.480 7.960 1.00 98.25 97 SER A O 1
ATOM 765 N N . PHE A 1 98 ? -7.436 -10.740 6.709 1.00 98.44 98 PHE A N 1
ATOM 766 C CA . PHE A 1 98 ? -6.535 -10.054 7.631 1.00 98.44 98 PHE A CA 1
ATOM 767 C C . PHE A 1 98 ? -6.946 -8.596 7.862 1.00 98.44 98 PHE A C 1
ATOM 769 O O . PHE A 1 98 ? -7.043 -8.174 9.011 1.00 98.44 98 PHE A O 1
ATOM 776 N N . ILE A 1 99 ? -7.229 -7.845 6.790 1.00 98.06 99 ILE A N 1
ATOM 777 C CA . ILE A 1 99 ? -7.677 -6.449 6.893 1.00 98.06 99 ILE A CA 1
ATOM 778 C C . ILE A 1 99 ? -8.946 -6.348 7.739 1.00 98.06 99 ILE A C 1
ATOM 780 O O . ILE A 1 99 ? -8.987 -5.541 8.661 1.00 98.06 99 ILE A O 1
ATOM 784 N N . ASN A 1 100 ? -9.960 -7.164 7.450 1.00 97.44 100 ASN A N 1
ATOM 785 C CA . ASN A 1 100 ? -11.224 -7.116 8.181 1.00 97.44 100 ASN A CA 1
ATOM 786 C C . ASN A 1 100 ? -11.022 -7.454 9.663 1.00 97.44 100 ASN A C 1
ATOM 788 O O . ASN A 1 100 ? -11.456 -6.692 10.514 1.00 97.44 100 ASN A O 1
ATOM 792 N N . ASN A 1 101 ? -10.267 -8.514 9.970 1.00 97.81 101 ASN A N 1
ATOM 793 C CA . ASN A 1 101 ? -9.949 -8.872 11.354 1.00 97.81 101 ASN A CA 1
ATOM 794 C C . ASN A 1 101 ? -9.186 -7.758 12.088 1.00 97.81 101 ASN A C 1
ATOM 796 O O . ASN A 1 101 ? -9.395 -7.557 13.280 1.00 97.81 101 ASN A O 1
ATOM 800 N N . TYR A 1 102 ? -8.287 -7.048 11.396 1.00 97.19 102 TYR A N 1
ATOM 801 C CA . TYR A 1 102 ? -7.585 -5.903 11.969 1.00 97.19 102 TYR A CA 1
ATOM 802 C C . TYR A 1 102 ? -8.563 -4.769 12.279 1.00 97.19 102 TYR A C 1
ATOM 804 O O . TYR A 1 102 ? -8.544 -4.248 13.388 1.00 97.19 102 TYR A O 1
ATOM 812 N N . LEU A 1 103 ? -9.428 -4.411 11.327 1.00 95.69 103 LEU A N 1
ATOM 813 C CA . LEU A 1 103 ? -10.420 -3.348 11.500 1.00 95.69 103 LEU A CA 1
ATOM 814 C C . LEU A 1 103 ? -11.419 -3.662 12.622 1.00 95.69 103 LEU A C 1
ATOM 816 O O . LEU A 1 103 ? -11.726 -2.773 13.403 1.00 95.69 103 LEU A O 1
ATOM 820 N N . ASP A 1 104 ? -11.853 -4.917 12.750 1.00 95.88 104 ASP A N 1
ATOM 821 C CA . ASP A 1 104 ? -12.748 -5.371 13.826 1.00 95.88 104 ASP A CA 1
ATOM 822 C C . ASP A 1 104 ? -12.089 -5.327 15.221 1.00 95.88 104 ASP A C 1
ATOM 824 O O . ASP A 1 104 ? -12.776 -5.426 16.238 1.00 95.88 104 ASP A O 1
ATOM 828 N N . SER A 1 105 ? -10.757 -5.216 15.280 1.00 94.38 105 SER A N 1
ATOM 829 C CA . SER A 1 105 ? -9.979 -5.171 16.526 1.00 94.38 105 SER A CA 1
ATOM 830 C C . S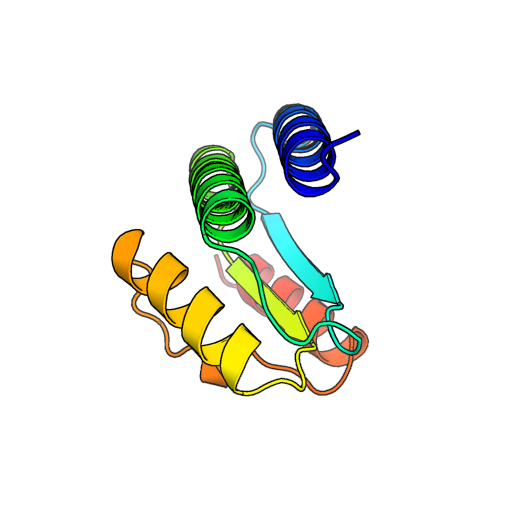ER A 1 105 ? -9.614 -3.760 17.005 1.00 94.38 105 SER A C 1
ATOM 832 O O . SER A 1 105 ? -9.014 -3.635 18.076 1.00 94.38 105 SER A O 1
ATOM 834 N N . LEU A 1 106 ? -9.929 -2.728 16.215 1.00 87.94 106 LEU A N 1
ATOM 835 C CA . LEU A 1 106 ? -9.690 -1.315 16.540 1.00 87.94 106 LEU A CA 1
ATOM 836 C C . LEU A 1 106 ? -10.767 -0.755 17.475 1.00 87.94 106 LEU A C 1
ATOM 838 O O . LEU A 1 106 ? -10.385 0.080 18.328 1.00 87.94 106 LEU A O 1
#

Radius of gyration: 13.34 Å; chains: 1; bounding box: 27×27×37 Å

Foldseek 3Di:
DPVLQVVLVVLLVVLVVLAPEAFEEEDEQQVPAEDDPVSLVSVLSSVLSNVVSRHPYYAYAYDHPRHLVSVVVSCVVVVNPPDSVLRYDNDPVVNVVVRVVVRVVD

Sequence (106 aa):
MNLSKKYTKDVLEACESFSNNQWGYFANAMDFDASTFDANTNMSDSYRHCMKNGCVVDAYCISSPVAIHQLNKIRLELKVTSPIEERLFGSRKDACSFINNYLDSL